Protein AF-A0A7K0MVN7-F1 (afdb_monomer_lite)

Sequence (107 aa):
MIDVKRLREEPEYRRGIERKRVRPGLIDELLAAEEIRRGLLSEVEELRAEQNVASKEIGRAAPDERAERIAAAAVLKERLTDREPSLSVAEAAVRELALQIPNPASP

Radius of gyration: 20.53 Å; chains: 1; bounding box: 52×21×54 Å

pLDDT: mean 89.96, std 7.17, range [54.53, 96.44]

Foldseek 3Di:
DDDLVCLVVPVVQVVLQVVVVADPCLNVQLNVLVVQLVVLVVVLVVLVVVLVVLVVVLVVDDPVCNVVSVVVSVVSVVVNVVSVVVNVVSVVSNVVSVVSTDGGHDD

Structure (mmCIF, N/CA/C/O backbone):
data_AF-A0A7K0MVN7-F1
#
_entry.id   AF-A0A7K0MVN7-F1
#
loop_
_atom_site.group_PDB
_atom_site.id
_atom_site.type_symbol
_atom_site.label_atom_id
_atom_site.label_alt_id
_atom_site.label_com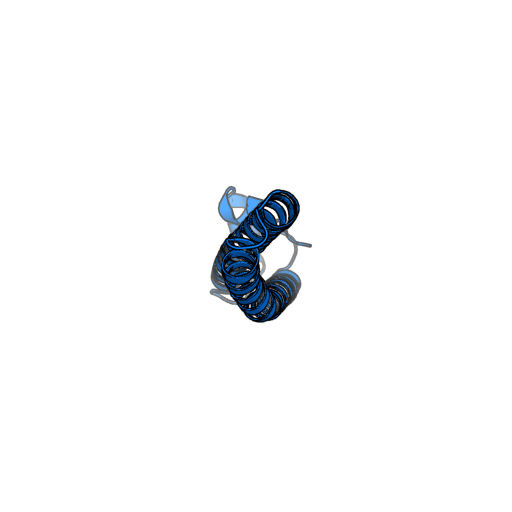p_id
_atom_site.label_asym_id
_atom_site.label_entity_id
_atom_site.label_seq_id
_atom_site.pdbx_PDB_ins_code
_atom_site.Cartn_x
_atom_site.Cartn_y
_atom_site.Cartn_z
_atom_site.occupancy
_atom_site.B_iso_or_equiv
_atom_site.auth_seq_id
_atom_site.auth_comp_id
_atom_site.auth_asym_id
_atom_site.auth_atom_id
_atom_site.pdbx_PDB_model_num
ATOM 1 N N . MET A 1 1 ? 17.019 -4.404 -5.855 1.00 69.88 1 MET A N 1
ATOM 2 C CA . MET A 1 1 ? 15.713 -4.141 -6.493 1.00 69.88 1 MET A CA 1
ATOM 3 C C . MET A 1 1 ? 15.784 -2.752 -7.092 1.00 69.88 1 MET A C 1
ATOM 5 O O . MET A 1 1 ? 16.515 -1.933 -6.543 1.00 69.88 1 MET A O 1
ATOM 9 N N . ILE A 1 2 ? 15.140 -2.523 -8.233 1.00 81.00 2 ILE A N 1
ATOM 10 C CA . ILE A 1 2 ? 15.210 -1.230 -8.910 1.00 81.00 2 ILE A CA 1
ATOM 11 C C . ILE A 1 2 ? 14.569 -0.131 -8.063 1.00 81.00 2 ILE A C 1
ATOM 13 O O . ILE A 1 2 ? 13.636 -0.395 -7.306 1.00 81.00 2 ILE A O 1
ATOM 17 N N . ASP A 1 3 ? 15.085 1.087 -8.170 1.00 86.50 3 ASP A N 1
ATOM 18 C CA . ASP A 1 3 ? 14.553 2.204 -7.405 1.00 86.50 3 ASP A CA 1
ATOM 19 C C . ASP A 1 3 ? 13.349 2.806 -8.143 1.00 86.50 3 ASP A C 1
ATOM 21 O O . ASP A 1 3 ? 13.490 3.564 -9.106 1.00 86.50 3 ASP A O 1
ATOM 25 N N . VAL A 1 4 ? 12.146 2.421 -7.704 1.00 86.94 4 VAL A N 1
ATOM 26 C CA . VAL A 1 4 ? 10.878 2.864 -8.307 1.00 86.94 4 VAL A CA 1
ATOM 27 C C . VAL A 1 4 ? 10.644 4.363 -8.096 1.00 86.94 4 VAL A C 1
ATOM 29 O O . VAL A 1 4 ? 10.029 5.021 -8.937 1.00 86.94 4 VAL A O 1
ATOM 32 N N . LYS A 1 5 ? 11.184 4.932 -7.013 1.00 86.88 5 LYS A N 1
ATOM 33 C CA . LYS A 1 5 ? 11.120 6.372 -6.761 1.00 86.88 5 LYS A CA 1
ATOM 34 C C . LYS A 1 5 ? 11.970 7.121 -7.784 1.00 86.88 5 LYS A C 1
ATOM 36 O O . LYS A 1 5 ? 11.472 8.038 -8.432 1.00 86.88 5 LYS A O 1
ATOM 41 N N . ARG A 1 6 ? 13.205 6.673 -8.019 1.00 90.06 6 ARG A N 1
ATOM 42 C CA . ARG A 1 6 ? 14.076 7.259 -9.053 1.00 90.06 6 ARG A CA 1
ATOM 43 C C . ARG A 1 6 ? 13.521 7.071 -10.461 1.00 90.06 6 ARG A C 1
ATOM 45 O O . ARG A 1 6 ? 13.628 7.978 -11.271 1.00 90.06 6 ARG A O 1
ATOM 52 N N . LEU A 1 7 ? 12.850 5.954 -10.750 1.00 88.00 7 LEU A N 1
ATOM 53 C CA . LEU A 1 7 ? 12.118 5.774 -12.014 1.00 88.00 7 LEU A CA 1
ATOM 54 C C . LEU A 1 7 ? 11.053 6.852 -12.262 1.00 88.00 7 LEU A C 1
ATOM 56 O O . LEU A 1 7 ? 10.804 7.203 -13.415 1.00 88.00 7 LEU A O 1
ATOM 60 N N . ARG A 1 8 ? 10.423 7.353 -11.194 1.00 86.56 8 ARG A N 1
ATOM 61 C CA . ARG A 1 8 ? 9.379 8.382 -11.243 1.00 86.56 8 ARG A CA 1
ATOM 62 C C . ARG A 1 8 ? 9.958 9.798 -11.290 1.00 86.56 8 ARG A C 1
ATOM 64 O O . ARG A 1 8 ? 9.433 10.643 -12.005 1.00 86.56 8 ARG A O 1
ATOM 71 N N . GLU A 1 9 ? 11.013 10.050 -10.520 1.00 90.06 9 GLU A N 1
ATOM 72 C CA . GLU A 1 9 ? 11.561 11.393 -10.286 1.00 90.06 9 GLU A CA 1
ATOM 73 C C . GLU A 1 9 ? 12.745 11.747 -11.204 1.00 90.06 9 GLU A C 1
ATOM 75 O O . GLU A 1 9 ? 12.981 12.924 -11.466 1.00 90.06 9 GLU A O 1
ATOM 80 N N . GLU A 1 10 ? 13.477 10.756 -11.724 1.00 91.69 10 GLU A N 1
ATOM 81 C CA . GLU A 1 10 ? 14.690 10.948 -12.527 1.00 91.69 10 GLU A CA 1
ATOM 82 C C . GLU A 1 10 ? 14.502 10.433 -13.971 1.00 91.69 10 GLU A C 1
ATOM 84 O O . GLU A 1 10 ? 14.706 9.246 -14.255 1.00 91.69 10 GLU A O 1
ATOM 89 N N . PRO A 1 11 ? 14.197 11.316 -14.943 1.00 88.94 11 PRO A N 1
ATOM 90 C CA . PRO A 1 11 ? 14.028 10.927 -16.346 1.00 88.94 11 PRO A CA 1
ATOM 91 C C . PRO A 1 11 ? 15.252 10.225 -16.949 1.00 88.94 11 PRO A C 1
ATOM 93 O O . PRO A 1 11 ? 15.109 9.319 -17.770 1.00 88.94 11 PRO A O 1
ATOM 96 N N . GLU A 1 12 ? 16.464 10.604 -16.534 1.00 88.44 12 GLU A N 1
ATOM 97 C CA . GLU A 1 12 ? 17.702 9.971 -17.006 1.00 88.44 12 GLU A CA 1
ATOM 98 C C . GLU A 1 12 ? 17.854 8.530 -16.502 1.00 88.44 12 GLU A C 1
ATOM 100 O O . GLU A 1 12 ? 18.336 7.667 -17.239 1.00 88.44 12 GLU A O 1
ATOM 105 N N . TYR A 1 13 ? 17.369 8.230 -15.292 1.00 88.88 13 TYR A N 1
ATOM 106 C CA . TYR A 1 13 ? 17.345 6.869 -14.755 1.00 88.88 13 TYR A CA 1
ATOM 107 C C . TYR A 1 13 ? 16.440 5.967 -15.603 1.00 88.88 13 TYR A C 1
ATOM 109 O O . TYR A 1 13 ? 16.858 4.891 -16.039 1.00 88.88 13 TYR A O 1
ATOM 117 N N . ARG A 1 14 ? 15.234 6.455 -15.927 1.00 89.06 14 ARG A N 1
ATOM 118 C CA . ARG A 1 14 ? 14.294 5.791 -16.843 1.00 89.06 14 ARG A CA 1
ATOM 119 C C . ARG A 1 14 ? 14.915 5.567 -18.225 1.00 89.06 14 ARG A C 1
ATOM 121 O O . ARG A 1 14 ? 14.920 4.438 -18.714 1.00 89.06 14 ARG A O 1
ATOM 128 N N . ARG A 1 15 ? 15.520 6.598 -18.823 1.00 88.44 15 ARG A N 1
ATOM 129 C CA . ARG A 1 15 ? 16.197 6.493 -20.132 1.00 88.44 15 ARG A CA 1
ATOM 130 C C . ARG A 1 15 ? 17.325 5.460 -20.123 1.00 88.44 15 ARG A C 1
ATOM 132 O O . ARG A 1 15 ? 17.477 4.706 -21.084 1.00 88.44 15 ARG A O 1
ATOM 139 N N . GLY A 1 16 ? 18.113 5.397 -19.048 1.00 88.00 16 GLY A N 1
ATOM 140 C CA . GLY A 1 16 ? 19.195 4.421 -18.888 1.00 88.00 16 GLY A CA 1
ATOM 141 C C . GLY A 1 16 ? 18.714 2.967 -18.892 1.00 88.00 16 GLY A C 1
ATOM 142 O O . GLY A 1 16 ? 19.448 2.077 -19.326 1.00 88.00 16 GLY A O 1
ATOM 143 N N . ILE A 1 17 ? 17.482 2.730 -18.447 1.00 87.81 17 ILE A N 1
ATOM 144 C CA . ILE A 1 17 ? 16.812 1.427 -18.482 1.00 87.81 17 ILE A CA 1
ATOM 145 C C . ILE A 1 17 ? 16.226 1.163 -19.873 1.00 87.81 17 ILE A C 1
ATOM 147 O O . ILE A 1 17 ? 16.459 0.099 -20.442 1.00 87.81 17 ILE A O 1
ATOM 151 N N . GLU A 1 18 ? 15.533 2.138 -20.465 1.00 87.62 18 GLU A N 1
ATOM 152 C CA . GLU A 1 18 ? 14.941 2.027 -21.809 1.00 87.62 18 GLU A CA 1
ATOM 153 C C . GLU A 1 18 ? 15.989 1.692 -22.884 1.00 87.62 18 GLU A C 1
ATOM 155 O O . GLU A 1 18 ? 15.756 0.853 -23.759 1.00 87.62 18 GLU A O 1
ATOM 160 N N . ARG A 1 19 ? 17.201 2.249 -22.760 1.00 87.94 19 ARG A N 1
ATOM 161 C CA . ARG A 1 19 ? 18.349 1.941 -23.634 1.00 87.94 19 ARG A CA 1
ATOM 162 C C . ARG A 1 19 ? 18.758 0.465 -23.627 1.00 87.94 19 ARG A C 1
ATOM 164 O O . ARG A 1 19 ? 19.362 0.007 -24.595 1.00 87.94 19 ARG A O 1
ATOM 171 N N . LYS A 1 20 ? 18.408 -0.303 -22.591 1.00 86.50 20 LYS A N 1
ATOM 172 C CA . LYS A 1 20 ? 18.685 -1.747 -22.500 1.00 86.50 20 LYS A CA 1
ATOM 173 C C . LYS A 1 20 ? 17.658 -2.620 -23.229 1.00 86.50 20 LYS A C 1
ATOM 175 O O . LYS A 1 20 ? 17.627 -3.824 -22.998 1.00 86.50 20 LYS A O 1
ATOM 180 N N . ARG A 1 21 ? 16.851 -2.037 -24.127 1.00 81.50 21 ARG A N 1
ATOM 181 C CA . ARG A 1 21 ? 15.819 -2.739 -24.917 1.00 81.50 21 ARG A CA 1
ATOM 182 C C . ARG A 1 21 ? 14.830 -3.506 -24.037 1.00 81.50 21 ARG A C 1
ATOM 184 O O . ARG A 1 21 ? 14.438 -4.627 -24.354 1.00 81.50 21 ARG A O 1
ATOM 191 N N . VAL A 1 22 ? 14.440 -2.895 -22.921 1.00 85.38 22 VAL A N 1
ATOM 192 C CA . VAL A 1 22 ? 13.348 -3.414 -22.095 1.00 85.38 22 VAL A CA 1
ATOM 193 C C . VAL A 1 22 ? 12.051 -3.444 -22.896 1.00 85.38 22 VAL A C 1
ATOM 195 O O . VAL A 1 22 ? 11.868 -2.676 -23.844 1.00 85.38 22 VAL A O 1
ATOM 198 N N . ARG A 1 23 ? 11.140 -4.333 -22.499 1.00 88.56 23 ARG A N 1
ATOM 199 C CA . ARG A 1 23 ? 9.796 -4.411 -23.073 1.00 88.56 23 ARG A CA 1
ATOM 200 C C . ARG A 1 23 ? 9.118 -3.028 -23.010 1.00 88.56 23 ARG A C 1
ATOM 202 O O . ARG A 1 23 ? 9.067 -2.447 -21.923 1.00 88.56 23 ARG A O 1
ATOM 209 N N . PRO A 1 24 ? 8.589 -2.499 -24.130 1.00 87.88 24 PRO A N 1
ATOM 210 C CA . PRO A 1 24 ? 7.827 -1.252 -24.119 1.00 87.88 24 PRO A CA 1
ATOM 211 C C . PRO A 1 24 ? 6.662 -1.328 -23.127 1.00 87.88 24 PRO A C 1
ATOM 213 O O . PRO A 1 24 ? 5.989 -2.352 -23.052 1.00 87.88 24 PRO A O 1
ATOM 216 N N . GLY A 1 25 ? 6.448 -0.264 -22.351 1.00 88.88 25 GLY A N 1
ATOM 217 C CA . GLY A 1 25 ? 5.380 -0.196 -21.348 1.00 88.88 25 GLY A CA 1
ATOM 218 C C . GLY A 1 25 ? 5.680 -0.886 -20.011 1.00 88.88 25 GLY A C 1
ATOM 219 O O . GLY A 1 25 ? 4.990 -0.599 -19.044 1.00 88.88 25 GLY A O 1
ATOM 220 N N . LEU A 1 26 ? 6.738 -1.703 -19.887 1.00 91.25 26 LEU A N 1
ATOM 221 C CA . LEU A 1 26 ? 7.080 -2.384 -18.622 1.00 91.25 26 LEU A CA 1
ATOM 222 C C . LEU A 1 26 ? 7.330 -1.404 -17.461 1.00 91.25 26 LEU A C 1
ATOM 224 O O . LEU A 1 26 ? 6.949 -1.670 -16.324 1.00 91.25 26 LEU A O 1
ATOM 228 N N . ILE A 1 27 ? 7.974 -0.268 -17.740 1.00 90.75 27 ILE A N 1
ATOM 229 C CA . ILE A 1 27 ? 8.221 0.771 -16.729 1.00 90.75 27 ILE A CA 1
ATOM 230 C C . ILE A 1 27 ? 6.901 1.408 -16.288 1.00 90.75 27 ILE A C 1
ATOM 232 O O . ILE A 1 27 ? 6.694 1.624 -15.098 1.00 90.75 27 ILE A O 1
ATOM 236 N N . ASP A 1 28 ? 6.002 1.682 -17.232 1.00 92.69 28 ASP A N 1
ATOM 237 C CA . ASP A 1 28 ? 4.707 2.289 -16.934 1.00 92.69 28 ASP A CA 1
ATOM 238 C C . ASP A 1 28 ? 3.792 1.301 -16.184 1.00 92.69 28 ASP A C 1
ATOM 240 O O . ASP A 1 28 ? 3.128 1.695 -15.228 1.00 92.69 28 ASP A O 1
ATOM 244 N N . GLU A 1 29 ? 3.834 0.006 -16.527 1.00 93.94 29 GLU A N 1
ATOM 245 C CA . GLU A 1 29 ? 3.187 -1.079 -15.772 1.00 93.94 29 GLU A CA 1
ATOM 246 C C . GLU A 1 29 ? 3.688 -1.134 -14.323 1.00 93.94 29 GLU A C 1
ATOM 248 O O . GLU A 1 29 ? 2.879 -1.196 -13.396 1.00 93.94 29 GLU A O 1
ATOM 253 N N . LEU A 1 30 ? 5.009 -1.066 -14.110 1.00 93.69 30 LEU A N 1
ATOM 254 C CA . LEU A 1 30 ? 5.589 -1.035 -12.765 1.00 93.69 30 LEU A CA 1
ATOM 255 C C . LEU A 1 30 ? 5.125 0.198 -11.983 1.00 93.69 30 LEU A C 1
ATOM 257 O O . LEU A 1 30 ? 4.758 0.080 -10.816 1.00 93.69 30 LEU A O 1
ATOM 261 N N . LEU A 1 31 ? 5.136 1.378 -12.607 1.00 93.06 31 LEU A N 1
ATOM 262 C CA . LEU A 1 31 ? 4.715 2.617 -11.953 1.00 93.06 31 LEU A CA 1
ATOM 263 C C . LEU A 1 31 ? 3.224 2.595 -11.589 1.00 93.06 31 LEU A C 1
ATOM 265 O O . LEU A 1 31 ? 2.866 3.071 -10.512 1.00 93.06 31 LEU A O 1
ATOM 269 N N . ALA A 1 32 ? 2.375 2.018 -12.442 1.00 94.88 32 ALA A N 1
ATOM 270 C CA . ALA A 1 32 ? 0.953 1.838 -12.166 1.00 94.88 32 ALA A CA 1
ATOM 271 C C . ALA A 1 32 ? 0.712 0.837 -11.024 1.00 94.88 32 ALA A C 1
ATOM 273 O O . ALA A 1 32 ? -0.055 1.129 -10.105 1.00 94.88 32 ALA A O 1
ATOM 274 N N . ALA A 1 33 ? 1.400 -0.310 -11.038 1.00 94.56 33 ALA A N 1
ATOM 275 C CA . ALA A 1 33 ? 1.325 -1.298 -9.962 1.00 94.56 33 ALA A CA 1
ATOM 276 C C . ALA A 1 33 ? 1.798 -0.713 -8.621 1.00 94.56 33 ALA A C 1
ATOM 278 O O . ALA A 1 33 ? 1.170 -0.938 -7.587 1.00 94.56 33 ALA A O 1
ATOM 279 N N . GLU A 1 34 ? 2.866 0.089 -8.641 1.00 94.75 34 GLU A N 1
ATOM 280 C CA . GLU A 1 34 ? 3.368 0.775 -7.451 1.00 94.75 34 GLU A CA 1
ATOM 281 C C . GLU A 1 34 ? 2.366 1.798 -6.912 1.00 94.75 34 GLU A C 1
ATOM 283 O O . GLU A 1 34 ? 2.201 1.915 -5.699 1.00 94.75 34 GLU A O 1
ATOM 288 N N . GLU A 1 35 ? 1.669 2.529 -7.782 1.00 94.88 35 GLU A N 1
ATOM 289 C CA . GLU A 1 35 ? 0.652 3.481 -7.336 1.00 94.88 35 GLU A CA 1
ATOM 290 C C . GLU A 1 35 ? -0.532 2.779 -6.660 1.00 94.88 35 GLU A C 1
ATOM 292 O O . GLU A 1 35 ? -0.966 3.202 -5.589 1.00 94.88 35 GLU A O 1
ATOM 297 N N . ILE A 1 36 ? -0.983 1.653 -7.220 1.00 95.38 36 ILE A N 1
ATOM 298 C CA . ILE A 1 36 ? -2.013 0.804 -6.604 1.00 95.38 36 ILE A CA 1
ATOM 299 C C . ILE A 1 36 ? -1.543 0.297 -5.236 1.00 95.38 36 ILE A C 1
ATOM 301 O O . ILE A 1 36 ? -2.277 0.404 -4.253 1.00 95.38 36 ILE A O 1
ATOM 305 N N . ARG A 1 37 ? -0.306 -0.210 -5.149 1.00 95.50 37 ARG A N 1
ATOM 306 C CA . ARG A 1 37 ? 0.285 -0.694 -3.894 1.00 95.50 37 ARG A CA 1
ATOM 307 C C . ARG A 1 37 ? 0.320 0.404 -2.831 1.00 95.50 37 ARG A C 1
ATOM 309 O O . ARG A 1 37 ? -0.055 0.152 -1.691 1.00 95.50 37 ARG A O 1
ATOM 316 N N . ARG A 1 38 ? 0.739 1.622 -3.193 1.00 94.94 38 ARG A N 1
ATOM 317 C CA . ARG A 1 38 ? 0.777 2.777 -2.278 1.00 94.94 38 ARG A CA 1
ATOM 318 C C . ARG A 1 38 ? -0.616 3.174 -1.791 1.00 94.94 38 ARG A C 1
ATOM 320 O O . ARG A 1 38 ? -0.769 3.440 -0.603 1.00 94.94 38 ARG A O 1
ATOM 327 N N . GLY A 1 39 ? -1.614 3.180 -2.675 1.00 95.75 39 GLY A N 1
ATOM 328 C CA . GLY A 1 39 ? -3.003 3.458 -2.303 1.00 95.75 39 GLY A CA 1
ATOM 329 C C . GLY A 1 39 ? -3.561 2.423 -1.323 1.00 95.75 39 GLY A C 1
ATOM 330 O O . GLY A 1 39 ? -4.088 2.788 -0.276 1.00 95.75 39 GLY A O 1
ATOM 331 N N . LEU A 1 40 ? -3.370 1.133 -1.618 1.00 95.69 40 LEU A N 1
ATOM 332 C CA . LEU A 1 40 ? -3.803 0.040 -0.740 1.00 95.69 40 LEU A CA 1
ATOM 333 C C . LEU A 1 40 ? -3.075 0.046 0.605 1.00 95.69 40 LEU A C 1
ATOM 335 O O . LEU A 1 40 ? -3.689 -0.244 1.628 1.00 95.69 40 LEU A O 1
ATOM 339 N N . LEU A 1 41 ? -1.784 0.385 0.617 1.00 95.75 41 LEU A N 1
ATOM 340 C CA . LEU A 1 41 ? -1.018 0.503 1.853 1.00 95.75 41 LEU A CA 1
ATOM 341 C C . LEU A 1 41 ? -1.592 1.607 2.748 1.00 95.75 41 LEU A C 1
ATOM 343 O O . LEU A 1 41 ? -1.830 1.345 3.923 1.00 95.75 41 LEU A O 1
ATOM 347 N N . SER A 1 42 ? -1.879 2.789 2.185 1.00 96.44 42 SER A N 1
ATOM 348 C CA . SER A 1 42 ? -2.525 3.889 2.923 1.00 96.44 42 SER A CA 1
ATOM 349 C C . SER A 1 42 ? -3.872 3.452 3.496 1.00 96.44 42 SER A C 1
ATOM 351 O O . SER A 1 42 ? -4.110 3.618 4.686 1.00 96.44 42 SER A O 1
ATOM 353 N N . GLU A 1 43 ? -4.722 2.810 2.686 1.00 94.81 43 GLU A N 1
ATOM 354 C CA . GLU A 1 43 ? -6.042 2.336 3.128 1.00 94.81 43 GLU A CA 1
ATOM 355 C C . GLU A 1 43 ? -5.930 1.315 4.277 1.00 94.81 43 GLU A C 1
ATOM 357 O O . GLU A 1 43 ? -6.665 1.389 5.260 1.00 94.81 43 GLU A O 1
ATOM 362 N N . VAL A 1 44 ? -4.987 0.371 4.193 1.00 95.62 44 VAL A N 1
ATOM 363 C CA . VAL A 1 44 ? -4.737 -0.620 5.253 1.00 95.62 44 VAL A CA 1
ATOM 364 C C . VAL A 1 44 ? -4.213 0.044 6.530 1.00 95.62 44 VAL A C 1
ATOM 366 O O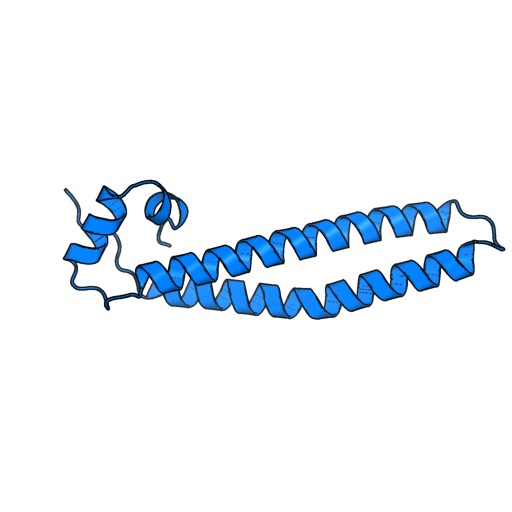 . VAL A 1 44 ? -4.634 -0.323 7.629 1.00 95.62 44 VAL A O 1
ATOM 369 N N . GLU A 1 45 ? -3.304 1.012 6.419 1.00 95.81 45 GLU A N 1
ATOM 370 C CA . GLU A 1 45 ? -2.774 1.754 7.568 1.00 95.81 45 GLU A CA 1
ATOM 371 C C . GLU A 1 45 ? -3.852 2.610 8.246 1.00 95.81 45 GLU A C 1
ATOM 373 O O . GLU A 1 45 ? -3.957 2.594 9.476 1.00 95.81 45 GLU A O 1
ATOM 378 N N . GLU A 1 46 ? -4.699 3.281 7.464 1.00 95.38 46 GLU A N 1
ATOM 379 C CA . GLU A 1 46 ? -5.858 4.040 7.941 1.00 95.38 46 GLU A CA 1
ATOM 380 C C . GLU A 1 46 ? -6.849 3.133 8.682 1.00 95.38 46 GLU A C 1
ATOM 382 O O . GLU A 1 46 ? -7.183 3.400 9.838 1.00 95.38 46 GLU A O 1
ATOM 387 N N . LEU A 1 47 ? -7.232 1.993 8.094 1.00 94.88 47 LEU A N 1
ATOM 388 C CA . LEU A 1 47 ? -8.127 1.018 8.732 1.00 94.88 47 LEU A CA 1
ATOM 389 C C . LEU A 1 47 ? -7.551 0.460 10.041 1.00 94.88 47 LEU A C 1
ATOM 391 O O . LEU A 1 47 ? -8.279 0.281 11.022 1.00 94.88 47 LEU A O 1
ATOM 395 N N . ARG A 1 48 ? -6.238 0.201 10.095 1.00 94.00 48 ARG A N 1
ATOM 396 C CA . ARG A 1 48 ? -5.556 -0.223 11.330 1.00 94.00 48 ARG A CA 1
ATOM 397 C C . ARG A 1 48 ? -5.571 0.879 12.385 1.00 94.00 48 ARG A C 1
ATOM 399 O O . ARG A 1 48 ? -5.767 0.591 13.569 1.00 94.00 48 ARG A O 1
ATOM 406 N N . ALA A 1 49 ? -5.367 2.133 11.989 1.00 95.62 49 ALA A N 1
ATOM 407 C CA . ALA A 1 49 ? -5.450 3.268 12.899 1.00 95.62 49 ALA A CA 1
ATOM 408 C C . ALA A 1 49 ? -6.873 3.422 13.465 1.00 95.62 49 ALA A C 1
ATOM 410 O O . ALA A 1 49 ? -7.030 3.510 14.686 1.00 95.62 49 ALA A O 1
ATOM 411 N N . GLU A 1 50 ? -7.899 3.357 12.613 1.00 94.12 50 GLU A N 1
ATOM 412 C CA . GLU A 1 50 ? -9.311 3.404 13.008 1.00 94.12 50 GLU A CA 1
ATOM 413 C C . GLU A 1 50 ? -9.678 2.256 13.959 1.00 94.12 50 GLU A C 1
ATOM 415 O O . GLU A 1 50 ? -10.259 2.493 15.019 1.00 94.12 50 GLU A O 1
ATOM 420 N N . GLN A 1 51 ? -9.268 1.018 13.656 1.00 93.25 51 GLN A N 1
ATOM 421 C CA . GLN A 1 51 ? -9.506 -0.140 14.525 1.00 93.25 51 GLN A CA 1
ATOM 422 C C . GLN A 1 51 ? -8.868 0.039 15.913 1.00 93.25 51 GLN A C 1
ATOM 424 O O . GLN A 1 51 ? -9.475 -0.304 16.934 1.00 93.25 51 GLN A O 1
ATOM 429 N N . ASN A 1 52 ? -7.651 0.583 15.975 1.00 93.62 52 ASN A N 1
ATOM 430 C CA . ASN A 1 52 ? -6.959 0.846 17.236 1.00 93.62 52 ASN A CA 1
ATOM 431 C C . ASN A 1 52 ? -7.667 1.919 18.071 1.00 93.62 52 ASN A C 1
ATOM 433 O O . ASN A 1 52 ? -7.740 1.798 19.298 1.00 93.62 52 ASN A O 1
ATOM 437 N N . VAL A 1 53 ? -8.189 2.967 17.427 1.00 93.94 53 VAL A N 1
ATOM 438 C CA . VAL A 1 53 ? -8.998 3.999 18.091 1.00 93.94 53 VAL A CA 1
ATOM 439 C C . VAL A 1 53 ? -10.299 3.389 18.609 1.00 93.94 53 VAL A C 1
ATOM 441 O O . VAL A 1 53 ? -10.564 3.478 19.809 1.00 93.94 53 VAL A O 1
ATOM 444 N N . ALA A 1 54 ? -11.036 2.668 17.761 1.00 92.06 54 ALA A N 1
ATOM 445 C CA . ALA A 1 54 ? -12.282 2.000 18.133 1.00 92.06 54 ALA A CA 1
ATOM 446 C C . ALA A 1 54 ? -12.088 1.023 19.307 1.00 92.06 54 ALA A C 1
ATOM 448 O O . ALA A 1 54 ? -12.877 1.006 20.249 1.00 92.06 54 ALA A O 1
ATOM 449 N N . SER A 1 55 ? -10.990 0.263 19.320 1.00 91.19 55 SER A N 1
ATOM 450 C CA . SER A 1 55 ? -10.668 -0.667 20.414 1.00 91.19 55 SER A CA 1
ATOM 451 C C . SER A 1 55 ? -10.468 0.050 21.755 1.00 91.19 55 SER A C 1
ATOM 453 O O . SER A 1 55 ? -10.937 -0.421 22.794 1.00 91.19 55 SER A O 1
ATOM 455 N N . LYS A 1 56 ? -9.805 1.216 21.749 1.00 92.62 56 LYS A N 1
ATOM 456 C CA . LYS A 1 56 ? -9.628 2.046 22.954 1.00 92.62 56 LYS A CA 1
ATOM 457 C C . LYS A 1 56 ? -10.948 2.648 23.421 1.00 92.62 56 LYS A C 1
ATOM 459 O O . LYS A 1 56 ? -11.189 2.726 24.623 1.00 92.62 56 LYS A O 1
ATOM 464 N N . GLU A 1 57 ? -11.787 3.067 22.484 1.00 91.12 57 GLU A N 1
ATOM 465 C CA . GLU A 1 57 ? -13.107 3.614 22.771 1.00 91.12 57 GLU A CA 1
ATOM 466 C C . GLU A 1 57 ? -14.051 2.575 23.376 1.00 91.12 57 GLU A C 1
ATOM 468 O O . GLU A 1 57 ? -14.689 2.866 24.382 1.00 91.12 57 GLU A O 1
ATOM 473 N N . ILE A 1 58 ? -14.074 1.344 22.855 1.00 91.31 58 ILE A N 1
ATOM 474 C CA . ILE A 1 58 ? -14.847 0.230 23.430 1.00 91.31 58 ILE A CA 1
ATOM 475 C C . ILE A 1 58 ? -14.455 -0.017 24.891 1.00 91.31 58 ILE A C 1
ATOM 477 O O . ILE A 1 58 ? -15.319 -0.288 25.721 1.00 91.31 58 ILE A O 1
ATOM 481 N N . GLY A 1 59 ? -13.162 0.078 25.218 1.00 89.94 59 GLY A N 1
ATOM 482 C CA . GLY A 1 59 ? -12.674 -0.076 26.591 1.00 89.94 59 GLY A CA 1
ATOM 483 C C . GLY A 1 59 ? -13.085 1.057 27.540 1.00 89.94 59 GLY A C 1
ATOM 484 O O . GLY A 1 59 ? -13.045 0.867 28.753 1.00 89.94 59 GLY A O 1
ATOM 485 N N . ARG A 1 60 ? -13.472 2.223 27.006 1.00 91.31 60 ARG A N 1
ATOM 486 C CA . ARG A 1 60 ? -13.914 3.406 27.767 1.00 91.31 60 ARG A CA 1
ATOM 487 C C . ARG A 1 60 ? -15.430 3.613 27.739 1.00 91.31 60 ARG A C 1
ATOM 489 O O . ARG A 1 60 ? -15.931 4.435 28.499 1.00 91.31 60 ARG A O 1
ATOM 496 N N . ALA A 1 61 ? -16.132 2.914 26.853 1.00 90.00 61 ALA A N 1
ATOM 497 C CA . ALA A 1 61 ? -17.560 3.067 26.641 1.00 90.00 61 ALA A CA 1
ATOM 498 C C . ALA A 1 61 ? -18.374 2.500 27.806 1.00 90.00 61 ALA A C 1
ATOM 500 O O . ALA A 1 61 ? -17.996 1.507 28.437 1.00 90.00 61 ALA A O 1
ATOM 501 N N . ALA A 1 62 ? -19.521 3.124 28.054 1.00 90.06 62 ALA A N 1
ATOM 502 C CA . ALA A 1 62 ? -20.501 2.610 28.992 1.00 90.06 62 ALA A CA 1
ATOM 503 C C . ALA A 1 62 ? -21.147 1.309 28.449 1.00 90.06 62 ALA A C 1
ATOM 505 O O . ALA A 1 62 ? -21.094 1.044 27.243 1.00 90.06 62 ALA A O 1
ATOM 506 N N . PRO A 1 63 ? -21.701 0.438 29.318 1.00 87.31 63 PRO A N 1
ATOM 507 C CA . PRO A 1 63 ? -22.200 -0.883 28.916 1.00 87.31 63 PRO A CA 1
ATOM 508 C C . PRO A 1 63 ? -23.295 -0.858 27.839 1.00 87.31 63 PRO A C 1
ATOM 510 O O . PRO A 1 63 ? -23.397 -1.797 27.053 1.00 87.31 63 PRO A O 1
ATOM 513 N N . ASP A 1 64 ? -24.085 0.207 27.812 1.00 87.88 64 ASP A N 1
ATOM 514 C CA . ASP A 1 64 ? -25.149 0.514 26.857 1.00 87.88 64 ASP A CA 1
ATOM 515 C C . ASP A 1 64 ? -24.618 0.904 25.467 1.00 87.88 64 ASP A C 1
ATOM 517 O O . ASP A 1 64 ? -25.144 0.430 24.464 1.00 87.88 64 ASP A O 1
ATOM 521 N N . GLU A 1 65 ? -23.528 1.670 25.386 1.00 88.69 65 GLU A N 1
ATOM 522 C CA . GLU A 1 65 ? -22.887 2.041 24.109 1.00 88.69 65 GLU A CA 1
ATOM 523 C C . GLU A 1 65 ? -21.924 0.967 23.573 1.00 88.69 65 GLU A C 1
ATOM 525 O O . GLU A 1 65 ? -21.517 0.975 22.406 1.00 88.69 65 GLU A O 1
ATOM 530 N N . ARG A 1 66 ? -21.507 0.030 24.430 1.00 89.56 66 ARG A N 1
ATOM 531 C CA . ARG A 1 66 ? -20.449 -0.934 24.108 1.00 89.56 66 ARG A CA 1
ATOM 532 C C . ARG A 1 66 ? -20.823 -1.860 22.951 1.00 89.56 66 ARG A C 1
ATOM 534 O O . ARG A 1 66 ? -19.958 -2.188 22.140 1.00 89.56 66 ARG A O 1
ATOM 541 N N . ALA A 1 67 ? -22.083 -2.285 22.872 1.00 89.44 67 ALA A N 1
ATOM 542 C CA . ALA A 1 67 ? -22.551 -3.200 21.832 1.00 89.44 67 ALA A CA 1
ATOM 543 C C . ALA A 1 67 ? -22.460 -2.576 20.429 1.00 89.44 67 ALA A C 1
ATOM 545 O O . ALA A 1 67 ? -21.954 -3.212 19.504 1.00 89.44 67 ALA A O 1
ATOM 546 N N . GLU A 1 68 ? -22.875 -1.315 20.289 1.00 89.81 68 GLU A N 1
ATOM 547 C CA . GLU A 1 68 ? -22.806 -0.574 19.026 1.00 89.81 68 GLU A CA 1
ATOM 548 C C . GLU A 1 68 ? -21.354 -0.367 18.579 1.00 89.81 68 GLU A C 1
ATOM 550 O O . GLU A 1 68 ? -20.999 -0.651 17.433 1.00 89.81 68 GLU A O 1
ATOM 555 N N . ARG A 1 69 ? -20.469 0.027 19.504 1.00 89.81 69 ARG A N 1
ATOM 556 C CA . ARG A 1 69 ? -19.044 0.216 19.192 1.00 89.81 69 ARG A CA 1
ATOM 557 C C . ARG A 1 69 ? -18.343 -1.087 18.803 1.00 89.81 69 ARG A C 1
ATOM 559 O O . ARG A 1 69 ? -17.483 -1.075 17.924 1.00 89.81 69 ARG A O 1
ATOM 566 N N . ILE A 1 70 ? -18.712 -2.216 19.416 1.00 91.44 70 ILE A N 1
ATOM 567 C CA . ILE A 1 70 ? -18.205 -3.541 19.019 1.00 91.44 70 ILE A CA 1
ATOM 568 C C . ILE A 1 70 ? -18.643 -3.880 17.590 1.00 91.44 70 ILE A C 1
ATOM 570 O O . ILE A 1 70 ? -17.820 -4.360 16.811 1.00 91.44 70 ILE A O 1
ATOM 574 N N . ALA A 1 71 ? -19.901 -3.608 17.229 1.00 91.62 71 ALA A N 1
ATOM 575 C CA . ALA A 1 71 ? -20.391 -3.837 15.871 1.00 91.62 71 ALA A CA 1
ATOM 576 C C . ALA A 1 71 ? -19.631 -2.980 14.843 1.00 91.62 71 ALA A C 1
ATOM 578 O O . ALA A 1 71 ? -19.169 -3.505 13.832 1.00 91.62 71 ALA A O 1
ATOM 579 N N . ALA A 1 72 ? -19.403 -1.695 15.135 1.00 89.81 72 ALA A N 1
ATOM 580 C CA . ALA A 1 72 ? -18.604 -0.816 14.277 1.00 89.81 72 ALA A CA 1
ATOM 581 C C . ALA A 1 72 ? -17.156 -1.320 14.104 1.00 89.81 72 ALA A C 1
ATOM 583 O O . ALA A 1 72 ? -16.634 -1.366 12.989 1.00 89.81 72 ALA A O 1
ATOM 584 N N . ALA A 1 73 ? -16.514 -1.771 15.187 1.00 91.94 73 ALA A N 1
ATOM 585 C CA . ALA A 1 73 ? -15.164 -2.332 15.127 1.00 91.94 73 ALA A CA 1
ATOM 586 C C . ALA A 1 73 ? -15.091 -3.656 14.343 1.00 91.94 73 ALA A C 1
ATOM 588 O O . ALA A 1 73 ? -14.072 -3.933 13.703 1.00 91.94 73 ALA A O 1
ATOM 589 N N . ALA A 1 74 ? -16.155 -4.466 14.360 1.00 92.81 74 ALA A N 1
ATOM 590 C CA . ALA A 1 74 ? -16.235 -5.688 13.563 1.00 92.81 74 ALA A CA 1
ATOM 591 C C . ALA A 1 74 ? -16.234 -5.381 12.056 1.00 92.81 74 ALA A C 1
ATOM 593 O O . ALA A 1 74 ? -15.470 -6.001 11.320 1.00 92.81 74 ALA A O 1
ATOM 594 N N . VAL A 1 75 ? -16.979 -4.360 11.618 1.00 93.12 75 VAL A N 1
ATOM 595 C CA . VAL A 1 75 ? -16.989 -3.911 10.212 1.00 93.12 75 VAL A CA 1
ATOM 596 C C . VAL A 1 75 ? -15.602 -3.433 9.767 1.00 93.12 75 VAL A C 1
ATOM 598 O O . VAL A 1 75 ? -15.146 -3.774 8.676 1.00 93.12 75 VAL A O 1
ATOM 601 N N . LEU A 1 76 ? -14.883 -2.686 10.615 1.00 93.12 76 LEU A N 1
ATOM 602 C CA . LEU A 1 76 ? -13.503 -2.268 10.320 1.00 93.12 76 LEU A CA 1
ATOM 603 C C . LEU A 1 76 ? -12.561 -3.467 10.159 1.00 93.12 76 LEU A C 1
ATOM 605 O O . LEU A 1 76 ? -11.707 -3.478 9.274 1.00 93.12 76 LEU A O 1
ATOM 609 N N . LYS A 1 77 ? -12.730 -4.497 10.995 1.00 92.94 77 LYS A N 1
ATOM 610 C CA . LYS A 1 77 ? -11.945 -5.731 10.915 1.00 92.94 77 LYS A CA 1
ATOM 611 C C . LYS A 1 77 ? -12.231 -6.519 9.632 1.00 92.94 77 LYS A C 1
ATOM 613 O O . LYS A 1 77 ? -11.288 -7.039 9.038 1.00 92.94 77 LYS A O 1
ATOM 618 N N . GLU A 1 78 ? -13.490 -6.612 9.210 1.00 94.31 78 GLU A N 1
ATOM 619 C CA . GLU A 1 78 ? -13.862 -7.248 7.938 1.00 94.31 78 GLU A CA 1
ATOM 620 C C . GLU A 1 78 ? -13.224 -6.511 6.759 1.00 94.31 78 GLU A C 1
ATOM 622 O O . GLU A 1 78 ? -12.495 -7.122 5.981 1.00 94.31 78 GLU A O 1
ATOM 627 N N . ARG A 1 79 ? -13.355 -5.178 6.708 1.00 92.56 79 ARG A N 1
ATOM 628 C CA . ARG A 1 79 ? -12.701 -4.353 5.677 1.00 92.56 79 ARG A CA 1
ATOM 629 C C . ARG A 1 79 ? -11.188 -4.557 5.641 1.00 92.56 79 ARG A C 1
ATOM 631 O O . ARG A 1 79 ? -10.617 -4.664 4.562 1.00 92.56 79 ARG A O 1
ATOM 638 N N . LEU A 1 80 ? -10.534 -4.627 6.800 1.00 92.56 80 LEU A N 1
ATOM 639 C CA . LEU A 1 80 ? -9.096 -4.888 6.870 1.00 92.56 80 LEU A CA 1
ATOM 640 C C . LEU A 1 80 ? -8.750 -6.276 6.303 1.00 92.56 80 LEU A C 1
ATOM 642 O O . LEU A 1 80 ? -7.818 -6.398 5.513 1.00 92.56 80 LEU A O 1
ATOM 646 N N . THR A 1 81 ? -9.542 -7.293 6.649 1.00 92.69 81 THR A N 1
ATOM 647 C CA . THR A 1 81 ? -9.360 -8.681 6.190 1.00 92.69 81 THR A CA 1
ATOM 648 C C . THR A 1 81 ? -9.535 -8.811 4.673 1.00 92.69 81 THR A C 1
ATOM 650 O O . THR A 1 81 ? -8.835 -9.600 4.045 1.00 92.69 81 THR A O 1
ATOM 653 N N . ASP A 1 82 ? -10.405 -8.002 4.067 1.00 92.25 82 ASP A N 1
ATOM 654 C CA . ASP A 1 82 ? -10.603 -7.963 2.613 1.00 92.25 82 ASP A CA 1
ATOM 655 C C . ASP A 1 82 ? -9.479 -7.208 1.880 1.00 92.25 82 ASP A C 1
ATOM 657 O O . ASP A 1 82 ? -9.114 -7.532 0.743 1.00 92.25 82 ASP A O 1
ATOM 661 N N . ARG A 1 83 ? -8.909 -6.177 2.518 1.00 91.25 83 ARG A N 1
ATOM 662 C CA . ARG A 1 83 ? -7.901 -5.299 1.901 1.00 91.25 83 ARG A CA 1
ATOM 663 C C . ARG A 1 83 ? -6.471 -5.809 2.034 1.00 91.25 83 ARG A C 1
ATOM 665 O O . ARG A 1 83 ? -5.680 -5.591 1.117 1.00 91.25 83 ARG A O 1
ATOM 672 N N . GLU A 1 84 ? -6.144 -6.542 3.093 1.00 90.94 84 GLU A N 1
ATOM 673 C CA . GLU A 1 84 ? -4.812 -7.134 3.284 1.00 90.94 84 GLU A CA 1
ATOM 674 C C . GLU A 1 84 ? -4.381 -8.083 2.141 1.00 90.94 84 GLU A C 1
ATOM 676 O O . GLU A 1 84 ? -3.261 -7.931 1.642 1.00 90.94 84 GLU A O 1
ATOM 681 N N . PRO A 1 85 ? -5.234 -8.997 1.631 1.00 95.50 85 PRO A N 1
ATOM 682 C CA . PRO A 1 85 ? -4.903 -9.813 0.462 1.00 95.50 85 PRO A CA 1
ATOM 683 C C . PRO A 1 85 ? -4.657 -8.973 -0.792 1.00 95.50 85 PRO A C 1
ATOM 685 O O . PRO A 1 85 ? -3.730 -9.253 -1.549 1.00 95.50 85 PRO A O 1
ATOM 688 N N . SER A 1 86 ? -5.452 -7.917 -0.995 1.00 93.69 86 SER A N 1
ATOM 689 C CA . SER A 1 86 ? -5.296 -7.012 -2.140 1.00 93.69 86 SER A CA 1
ATOM 690 C C . SER A 1 86 ? -3.941 -6.302 -2.102 1.00 93.69 86 SER A C 1
ATOM 692 O O . SER A 1 86 ? -3.260 -6.217 -3.125 1.00 93.69 86 SER A O 1
ATOM 694 N N . LEU A 1 87 ? -3.518 -5.845 -0.918 1.00 94.81 87 LEU A N 1
ATOM 695 C CA . LEU A 1 87 ? -2.191 -5.265 -0.714 1.00 94.81 87 LEU A CA 1
ATOM 696 C C . LEU A 1 87 ? -1.088 -6.287 -1.021 1.00 94.81 87 LEU A C 1
ATOM 698 O O . LEU A 1 87 ? -0.168 -5.972 -1.772 1.00 94.81 87 LEU A O 1
ATOM 702 N N . SER A 1 88 ? -1.212 -7.520 -0.523 1.00 95.06 88 SER A N 1
ATOM 703 C CA . SER A 1 88 ? -0.230 -8.581 -0.780 1.00 95.06 88 SER A CA 1
ATOM 704 C C . SER A 1 88 ? -0.091 -8.910 -2.274 1.00 95.06 88 SER A C 1
ATOM 706 O O . SER A 1 88 ? 1.023 -9.060 -2.782 1.00 95.06 88 SER A O 1
ATOM 708 N N . VAL A 1 89 ? -1.206 -8.955 -3.011 1.00 95.44 89 VAL A N 1
ATOM 709 C CA . VAL A 1 89 ? -1.202 -9.145 -4.471 1.00 95.44 89 VAL A CA 1
ATOM 710 C C . VAL A 1 89 ? -0.509 -7.977 -5.177 1.00 95.44 89 VAL A C 1
ATOM 712 O O . VAL A 1 89 ? 0.305 -8.204 -6.074 1.00 95.44 89 VAL A O 1
ATOM 715 N N . ALA A 1 90 ? -0.778 -6.736 -4.765 1.00 94.19 90 ALA A N 1
ATOM 716 C CA . ALA A 1 90 ? -0.130 -5.558 -5.339 1.00 94.19 90 ALA A CA 1
ATOM 717 C C . ALA A 1 90 ? 1.385 -5.535 -5.058 1.00 94.19 90 ALA A C 1
ATOM 719 O O . ALA A 1 90 ? 2.176 -5.236 -5.953 1.00 94.19 90 ALA A O 1
ATOM 720 N N . GLU A 1 91 ? 1.811 -5.909 -3.849 1.00 94.69 91 GLU A N 1
ATOM 721 C CA . GLU A 1 91 ? 3.226 -6.057 -3.488 1.00 94.69 91 GLU A CA 1
ATOM 722 C C . GLU A 1 91 ? 3.931 -7.114 -4.344 1.00 94.69 91 GLU A C 1
ATOM 724 O O . GLU A 1 91 ? 5.031 -6.873 -4.853 1.00 94.69 91 GLU A O 1
ATOM 729 N N . ALA A 1 92 ? 3.289 -8.267 -4.546 1.00 95.31 92 ALA A N 1
ATOM 730 C CA . ALA A 1 92 ? 3.811 -9.318 -5.409 1.00 95.31 92 ALA A CA 1
ATOM 731 C C . ALA A 1 92 ? 3.933 -8.840 -6.863 1.00 95.31 92 ALA A C 1
ATOM 733 O O . ALA A 1 92 ? 4.979 -9.040 -7.479 1.00 95.31 92 ALA A O 1
ATOM 734 N N . ALA A 1 93 ? 2.919 -8.149 -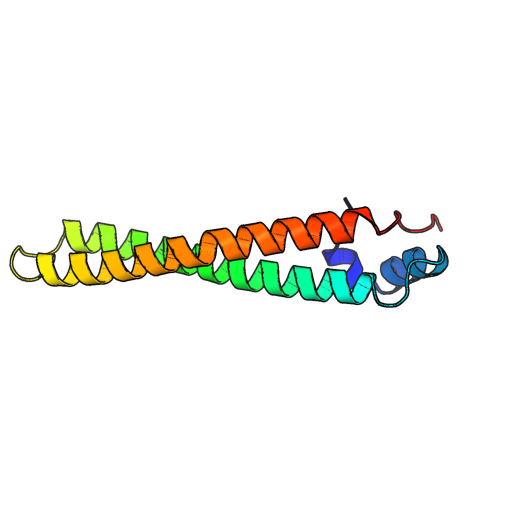7.392 1.00 94.38 93 ALA A N 1
ATOM 735 C CA . ALA A 1 93 ? 2.938 -7.609 -8.750 1.00 94.38 93 ALA A CA 1
ATOM 736 C C . ALA A 1 93 ? 4.075 -6.595 -8.958 1.00 94.38 93 ALA A C 1
ATOM 738 O O . ALA A 1 93 ? 4.824 -6.698 -9.931 1.00 94.38 93 ALA A O 1
ATOM 739 N N . VAL A 1 94 ? 4.260 -5.658 -8.021 1.00 94.19 94 VAL A N 1
ATOM 740 C CA . VAL A 1 94 ? 5.380 -4.703 -8.054 1.00 94.19 94 VAL A CA 1
ATOM 741 C C . VAL A 1 94 ? 6.716 -5.437 -8.036 1.00 94.19 94 VAL A C 1
ATOM 743 O O . VAL A 1 94 ? 7.601 -5.119 -8.829 1.00 94.19 94 VAL A O 1
ATOM 746 N N . ARG A 1 95 ? 6.868 -6.441 -7.167 1.00 92.88 95 ARG A N 1
ATOM 747 C CA . ARG A 1 95 ? 8.099 -7.231 -7.067 1.00 92.88 95 ARG A CA 1
ATOM 748 C C . ARG A 1 95 ? 8.402 -7.977 -8.366 1.00 92.88 95 ARG A C 1
ATOM 750 O O . ARG A 1 95 ? 9.533 -7.910 -8.837 1.00 92.88 95 ARG A O 1
ATOM 757 N N . GLU A 1 96 ? 7.418 -8.659 -8.942 1.00 92.94 96 GLU A N 1
ATOM 758 C CA . GLU A 1 96 ? 7.550 -9.389 -10.208 1.00 92.94 96 GLU A CA 1
ATOM 759 C C . GLU A 1 96 ? 7.955 -8.454 -11.355 1.00 92.94 96 GLU A C 1
ATOM 761 O O . GLU A 1 96 ? 8.919 -8.725 -12.072 1.00 92.94 96 GLU A O 1
ATOM 766 N N . LEU A 1 97 ? 7.285 -7.305 -11.490 1.00 92.38 97 LEU A N 1
ATOM 767 C CA . LEU A 1 97 ? 7.607 -6.314 -12.518 1.00 92.38 97 LEU A CA 1
ATOM 768 C C . LEU A 1 97 ? 8.999 -5.709 -12.303 1.00 92.38 97 LEU A C 1
ATOM 770 O O . LEU A 1 97 ? 9.778 -5.611 -13.248 1.00 92.38 97 LEU A O 1
ATOM 774 N N . ALA A 1 98 ? 9.357 -5.372 -11.062 1.00 90.38 98 ALA A N 1
ATOM 775 C CA . ALA A 1 98 ? 10.666 -4.819 -10.722 1.00 90.38 98 ALA A CA 1
ATOM 776 C C . ALA A 1 98 ? 11.823 -5.792 -11.004 1.00 90.38 98 ALA A C 1
ATOM 778 O O . ALA A 1 98 ? 12.928 -5.343 -11.308 1.00 90.38 98 ALA A O 1
ATOM 779 N N . LEU A 1 99 ? 11.590 -7.107 -10.920 1.00 90.38 99 LEU A N 1
ATOM 780 C CA . LEU A 1 99 ? 12.579 -8.134 -11.267 1.00 90.38 99 LEU A CA 1
ATOM 781 C C . LEU A 1 99 ? 12.811 -8.251 -12.780 1.00 90.38 99 LEU A C 1
ATOM 783 O O . LEU A 1 99 ? 13.898 -8.652 -13.193 1.00 90.38 99 LEU A O 1
ATOM 787 N N . GLN A 1 100 ? 11.828 -7.882 -13.605 1.00 88.69 100 GLN A N 1
ATOM 788 C CA . GLN A 1 100 ? 11.966 -7.873 -15.066 1.00 88.69 100 GLN A CA 1
ATOM 789 C C . GLN A 1 100 ? 12.766 -6.670 -15.578 1.00 88.69 100 GLN A C 1
ATOM 791 O O . GLN A 1 100 ? 13.221 -6.681 -16.725 1.00 88.69 100 GLN A O 1
ATOM 796 N N . ILE A 1 101 ? 12.937 -5.625 -14.761 1.00 86.25 101 ILE A N 1
ATOM 797 C CA . ILE A 1 101 ? 13.655 -4.424 -15.177 1.00 86.25 101 ILE A CA 1
ATOM 798 C C . ILE A 1 101 ? 15.154 -4.575 -14.873 1.00 86.25 101 ILE A C 1
ATOM 800 O O . ILE A 1 101 ? 15.541 -4.706 -13.710 1.00 86.25 101 ILE A O 1
ATOM 804 N N . PRO A 1 102 ? 16.034 -4.526 -15.892 1.00 82.31 102 PRO A N 1
ATOM 805 C CA . PRO A 1 102 ? 17.470 -4.527 -15.671 1.00 82.31 102 PRO A CA 1
ATOM 806 C C . PRO A 1 102 ? 17.894 -3.2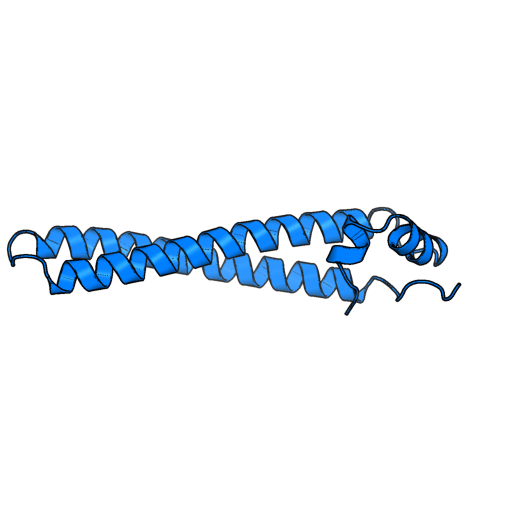47 -14.945 1.00 82.31 102 PRO A C 1
ATOM 808 O O . PRO A 1 102 ? 17.319 -2.179 -15.150 1.00 82.31 102 PRO A O 1
ATOM 811 N N . ASN A 1 103 ? 18.970 -3.325 -14.157 1.00 78.50 103 ASN A N 1
ATOM 812 C CA . ASN A 1 103 ? 19.604 -2.125 -13.604 1.00 78.50 103 ASN A CA 1
ATOM 813 C C . ASN A 1 103 ? 19.911 -1.114 -14.728 1.00 78.50 103 ASN A C 1
ATOM 815 O O . ASN A 1 103 ? 20.200 -1.548 -15.849 1.00 78.50 103 ASN A O 1
ATOM 819 N N . PRO A 1 104 ? 19.908 0.204 -14.466 1.00 68.38 104 PRO A N 1
ATOM 820 C CA . PRO A 1 104 ? 20.230 1.213 -15.478 1.00 68.38 104 PRO A CA 1
ATOM 821 C C . PRO A 1 104 ? 21.614 0.973 -16.103 1.00 68.38 104 PRO A C 1
ATOM 823 O O . PRO A 1 104 ? 22.483 0.313 -15.522 1.00 68.38 104 PRO A O 1
ATOM 826 N N . ALA A 1 105 ? 21.820 1.446 -17.332 1.00 63.75 105 ALA A N 1
ATOM 827 C CA . ALA A 1 105 ? 23.161 1.489 -17.913 1.00 63.75 105 ALA A CA 1
ATOM 828 C 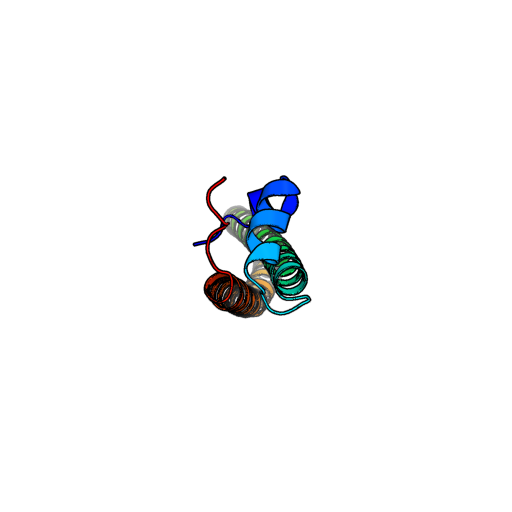C . ALA A 1 105 ? 24.064 2.393 -17.058 1.00 63.75 105 ALA A C 1
ATOM 830 O O . ALA A 1 105 ? 23.615 3.445 -16.604 1.00 63.75 105 ALA A O 1
ATOM 831 N N . SER A 1 106 ? 25.312 1.969 -16.825 1.00 54.53 106 SER A N 1
ATOM 832 C CA . SER A 1 106 ? 26.324 2.889 -16.295 1.00 54.53 106 SER A CA 1
ATOM 833 C C . SER A 1 106 ? 26.490 4.039 -17.295 1.00 54.53 106 SER A C 1
ATOM 835 O O . SER A 1 106 ? 26.426 3.760 -18.499 1.00 54.53 106 SER A O 1
ATOM 837 N N . PRO A 1 107 ? 26.654 5.290 -16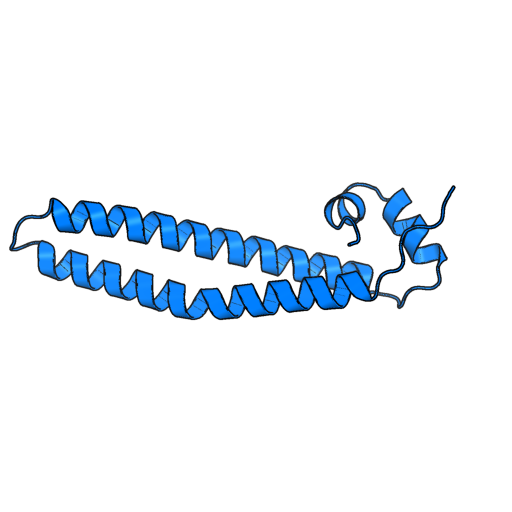.828 1.00 55.00 107 PRO A N 1
ATOM 838 C CA . PRO A 1 107 ? 27.083 6.390 -17.687 1.00 55.00 107 PRO A CA 1
ATOM 839 C C . PRO A 1 107 ? 28.400 6.068 -18.400 1.00 55.00 107 PRO A C 1
ATOM 841 O O . PRO A 1 107 ? 29.183 5.247 -17.856 1.00 55.00 107 PRO A O 1
#

Secondary structure (DSSP, 8-state):
---HHHHHH-HHHHHHHHTTTPPTTHHHHHHHHHHHHHHHHHHHHHHHHHHHHHHHHHHHS-HHHHHHHHHHHHHHHHHHHHHHHHHHHHHHHHHHHHHHSPPPPP-